Protein AF-A0A4Q4B7N6-F1 (afdb_monomer)

Sequence (112 aa):
MKLVTRCQSCKKDIKIKSNAPTRPDLQMEKGDEFNVNCQNCGNIEKKHVNDIQAEPNNVLILIGVGIGIASTIVLWSLFGIIGTVSVVIPILFWYQQMNATKGFNSYTIRRK

Structure (mmCIF, N/CA/C/O backbone):
data_AF-A0A4Q4B7N6-F1
#
_entry.id   AF-A0A4Q4B7N6-F1
#
loop_
_atom_site.group_PDB
_atom_site.id
_atom_site.type_symbol
_atom_site.label_atom_id
_atom_site.label_alt_id
_atom_site.label_comp_id
_atom_site.label_asym_id
_atom_site.label_entity_id
_atom_site.label_seq_id
_atom_site.pdbx_PDB_ins_code
_atom_site.Cartn_x
_atom_site.Cartn_y
_atom_site.Cartn_z
_atom_site.occupancy
_atom_site.B_iso_or_equiv
_atom_site.auth_seq_id
_atom_site.auth_comp_id
_atom_site.auth_asym_id
_atom_site.auth_atom_id
_atom_site.pdbx_PDB_model_num
ATOM 1 N N . MET A 1 1 ? 1.198 2.659 -1.218 1.00 93.12 1 MET A N 1
ATOM 2 C CA . MET A 1 1 ? 0.400 1.578 -0.596 1.00 93.12 1 MET A CA 1
ATOM 3 C C . MET A 1 1 ? -1.071 1.969 -0.609 1.00 93.12 1 MET A C 1
ATOM 5 O O . MET A 1 1 ? -1.371 3.115 -0.923 1.00 93.12 1 MET A O 1
ATOM 9 N N . LYS A 1 2 ? -1.982 1.043 -0.317 1.00 95.19 2 LYS A N 1
ATOM 10 C CA . LYS A 1 2 ? -3.406 1.313 -0.068 1.00 95.19 2 LYS A CA 1
ATOM 11 C C . LYS A 1 2 ? -3.753 0.852 1.346 1.00 95.19 2 LYS A C 1
ATOM 13 O O . LYS A 1 2 ? -3.199 -0.141 1.806 1.00 95.19 2 LYS A O 1
ATOM 18 N N . LEU A 1 3 ? -4.662 1.555 2.010 1.00 96.50 3 LEU A N 1
ATOM 19 C CA . LEU A 1 3 ? -5.138 1.189 3.341 1.00 96.50 3 LEU A CA 1
ATOM 20 C C . LEU A 1 3 ? -6.446 0.406 3.227 1.00 96.50 3 LEU A C 1
ATOM 22 O O . LEU A 1 3 ? -7.368 0.813 2.514 1.00 96.50 3 LEU A O 1
ATOM 26 N N . VAL A 1 4 ? -6.520 -0.725 3.916 1.00 96.75 4 VAL A N 1
ATOM 27 C CA . VAL A 1 4 ? 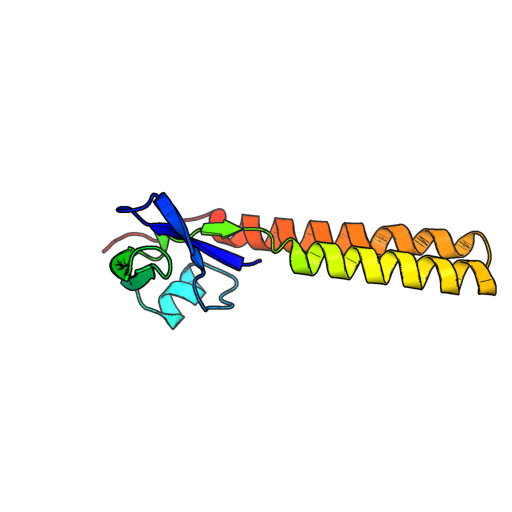-7.660 -1.639 3.890 1.00 96.75 4 VAL A CA 1
ATOM 28 C C . VAL A 1 4 ? -8.007 -2.120 5.294 1.00 96.75 4 VAL A C 1
ATOM 30 O O . VAL A 1 4 ? -7.176 -2.140 6.196 1.00 96.75 4 VAL A O 1
ATOM 33 N N . THR A 1 5 ? -9.255 -2.520 5.493 1.00 96.56 5 THR A N 1
ATOM 34 C CA . THR A 1 5 ? -9.677 -3.266 6.682 1.00 96.56 5 THR A CA 1
ATOM 35 C C . THR A 1 5 ? -10.704 -4.309 6.288 1.00 96.56 5 THR A C 1
ATOM 37 O O . THR A 1 5 ? -11.381 -4.165 5.270 1.00 96.56 5 THR A O 1
ATOM 40 N N . ARG A 1 6 ? -10.852 -5.358 7.092 1.00 96.31 6 ARG A N 1
ATOM 41 C CA . ARG A 1 6 ? -11.796 -6.435 6.808 1.00 96.31 6 ARG A CA 1
ATOM 42 C C . ARG A 1 6 ? -13.137 -6.167 7.486 1.00 96.31 6 ARG A C 1
ATOM 44 O O . ARG A 1 6 ? -13.201 -5.949 8.699 1.00 96.31 6 ARG A O 1
ATOM 51 N N . CYS A 1 7 ? -14.213 -6.216 6.703 1.00 95.00 7 CYS A N 1
ATOM 52 C CA . CYS A 1 7 ? -15.578 -6.171 7.224 1.00 95.00 7 CYS A CA 1
ATOM 53 C C . CYS A 1 7 ? -15.844 -7.403 8.098 1.00 95.00 7 CYS A C 1
ATOM 55 O O . CYS A 1 7 ? -15.564 -8.528 7.678 1.00 95.00 7 CYS A O 1
ATOM 57 N N . GLN 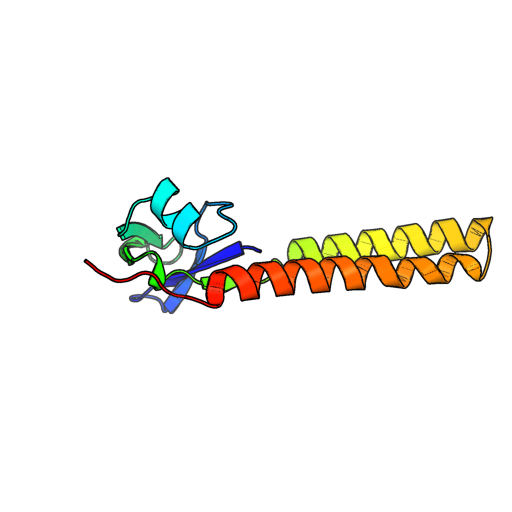A 1 8 ? -16.405 -7.225 9.293 1.00 94.06 8 GLN A N 1
ATOM 58 C CA . GLN A 1 8 ? -16.757 -8.349 10.158 1.00 94.06 8 GLN A CA 1
ATOM 59 C C . GLN A 1 8 ? -17.974 -9.116 9.650 1.00 94.06 8 GLN A C 1
ATOM 61 O O . GLN A 1 8 ? -17.991 -10.339 9.797 1.00 94.06 8 GLN A O 1
ATOM 66 N N . SER A 1 9 ? -18.932 -8.437 9.014 1.00 93.75 9 SER A N 1
ATOM 67 C CA . SER A 1 9 ? -20.156 -9.068 8.505 1.00 93.75 9 SER A CA 1
ATOM 68 C C . SER A 1 9 ? -19.924 -9.905 7.246 1.00 93.75 9 SER A C 1
ATOM 70 O O . SER A 1 9 ? -20.209 -11.095 7.244 1.00 93.75 9 SER A O 1
ATOM 72 N N . CYS A 1 10 ? -19.383 -9.316 6.172 1.00 94.31 10 CYS A N 1
ATOM 73 C CA . CYS A 1 10 ? -19.246 -10.010 4.880 1.00 94.31 10 CYS A CA 1
ATOM 74 C C . CYS A 1 10 ? -17.828 -10.505 4.571 1.00 94.31 10 CYS A C 1
ATOM 76 O O 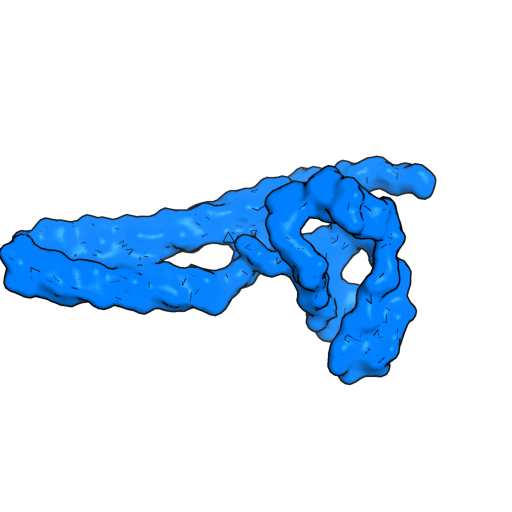. CYS A 1 10 ? -17.595 -11.067 3.502 1.00 94.31 10 CYS A O 1
ATOM 78 N N . LYS A 1 11 ? -16.867 -10.265 5.474 1.00 94.69 11 LYS A N 1
ATOM 79 C CA . LYS A 1 11 ? -15.457 -10.666 5.341 1.00 94.69 11 LYS A CA 1
ATOM 80 C C . LYS A 1 11 ? -14.744 -10.137 4.091 1.00 94.69 11 LYS A C 1
ATOM 82 O O . LYS A 1 11 ? -13.634 -10.598 3.826 1.00 94.69 11 LYS A O 1
ATOM 87 N N . LYS A 1 12 ? -15.329 -9.179 3.364 1.00 95.56 12 LYS A N 1
ATOM 88 C CA . LYS A 1 12 ? -14.683 -8.479 2.247 1.00 95.56 12 LYS A CA 1
ATOM 89 C C . LYS A 1 12 ? -13.881 -7.277 2.735 1.00 95.56 12 LYS A C 1
ATOM 91 O O . LYS A 1 12 ? -14.192 -6.693 3.779 1.00 95.56 12 LYS A O 1
ATOM 96 N N . ASP A 1 13 ? -12.884 -6.901 1.947 1.00 95.06 13 ASP A N 1
ATOM 97 C CA . ASP A 1 13 ? -12.018 -5.772 2.256 1.00 95.06 13 ASP A CA 1
ATOM 98 C C . ASP A 1 13 ? -12.703 -4.443 1.942 1.00 95.06 13 ASP A C 1
ATOM 100 O O . ASP A 1 13 ? -13.330 -4.248 0.897 1.00 95.06 13 ASP A O 1
ATOM 104 N N . ILE A 1 14 ? -12.555 -3.507 2.867 1.00 95.94 14 ILE A N 1
ATOM 105 C CA . ILE A 1 14 ? -13.024 -2.135 2.776 1.00 95.94 14 ILE A CA 1
ATOM 106 C C . ILE A 1 14 ? -11.801 -1.262 2.532 1.00 95.94 14 ILE A C 1
ATOM 108 O O . ILE A 1 14 ? -10.864 -1.255 3.330 1.00 95.94 14 ILE A O 1
ATOM 112 N N . LYS A 1 15 ? -11.814 -0.502 1.437 1.00 95.31 15 LYS A N 1
ATOM 113 C CA . LYS A 1 15 ? -10.765 0.480 1.145 1.00 95.31 15 LYS A CA 1
ATOM 114 C C . LYS A 1 15 ? -10.958 1.712 2.025 1.00 95.31 15 LYS A C 1
ATOM 116 O O . LYS A 1 15 ? -12.037 2.306 2.029 1.00 95.31 15 LYS A O 1
ATOM 121 N N . ILE A 1 16 ? -9.905 2.126 2.718 1.00 95.75 16 ILE A N 1
ATOM 122 C CA . ILE A 1 16 ? -9.898 3.353 3.510 1.00 95.75 16 ILE A CA 1
ATOM 123 C C . ILE A 1 16 ? -9.387 4.495 2.635 1.00 95.75 16 ILE A C 1
ATOM 125 O O . ILE A 1 16 ? -8.296 4.428 2.075 1.00 95.75 16 ILE A O 1
ATOM 129 N N . LYS A 1 17 ? -10.184 5.561 2.516 1.00 92.69 17 LYS A N 1
ATOM 130 C CA . LYS A 1 17 ? -9.773 6.800 1.844 1.00 92.69 17 LYS A CA 1
ATOM 131 C C . LYS A 1 17 ? -8.854 7.592 2.780 1.00 92.69 17 LYS A C 1
ATOM 133 O O . LYS A 1 17 ? -9.366 8.319 3.626 1.00 92.69 17 LYS A O 1
ATOM 138 N N . SER A 1 18 ? -7.549 7.362 2.690 1.00 93.06 18 SER A N 1
ATOM 139 C CA . SER A 1 18 ? -6.480 8.139 3.334 1.00 93.06 18 SER A CA 1
ATOM 140 C C . SER A 1 18 ? -5.147 7.791 2.660 1.00 93.06 18 SER A C 1
ATOM 142 O O . SER A 1 18 ? -4.962 6.662 2.199 1.00 93.06 18 SER A O 1
ATOM 144 N N . ASN A 1 19 ? -4.242 8.768 2.601 1.00 91.06 19 ASN A N 1
ATOM 145 C CA . ASN A 1 19 ? -2.871 8.610 2.106 1.00 91.06 19 ASN A CA 1
ATOM 146 C C . ASN A 1 19 ? -1.836 8.659 3.246 1.00 91.06 19 ASN A C 1
ATOM 148 O O . ASN A 1 19 ? -0.654 8.864 2.979 1.00 91.06 19 ASN A O 1
ATOM 152 N N . ALA A 1 20 ? -2.272 8.496 4.500 1.00 94.12 20 ALA A N 1
ATOM 153 C CA . ALA A 1 20 ? -1.404 8.519 5.671 1.00 94.12 20 ALA A CA 1
ATOM 154 C C . ALA A 1 20 ? -0.244 7.509 5.523 1.00 94.12 20 ALA A C 1
ATOM 156 O O . ALA A 1 20 ? -0.500 6.318 5.302 1.00 94.12 20 ALA A O 1
ATOM 157 N N . PRO A 1 21 ? 1.026 7.950 5.631 1.00 92.31 21 PRO A N 1
ATOM 158 C CA . PRO A 1 21 ? 2.171 7.064 5.460 1.00 92.31 21 PRO A CA 1
ATOM 159 C C . PRO A 1 21 ? 2.391 6.156 6.673 1.00 92.31 21 PRO A C 1
ATOM 161 O O . PRO A 1 21 ? 2.987 5.088 6.532 1.00 92.31 21 PRO A O 1
ATOM 164 N N . THR A 1 22 ? 1.884 6.534 7.849 1.00 94.56 22 THR A N 1
ATOM 165 C CA . THR A 1 22 ? 2.018 5.751 9.078 1.00 94.56 22 THR A CA 1
ATOM 166 C C . THR A 1 22 ? 0.725 5.688 9.899 1.00 94.56 22 THR A C 1
ATOM 168 O O . THR A 1 22 ? -0.230 6.423 9.640 1.00 94.56 22 THR A O 1
ATOM 171 N N . ARG A 1 23 ? 0.664 4.792 10.900 1.00 94.31 23 ARG A N 1
ATOM 172 C CA . ARG A 1 23 ? -0.505 4.696 11.795 1.00 94.31 23 ARG A CA 1
ATOM 173 C C . ARG A 1 23 ? -0.736 5.967 12.626 1.00 94.31 23 ARG A C 1
ATOM 175 O O . ARG A 1 23 ? -1.896 6.351 12.724 1.00 94.31 23 ARG A O 1
ATOM 182 N N . PRO A 1 24 ? 0.287 6.622 13.213 1.00 94.00 24 PRO A N 1
ATOM 183 C CA . PRO A 1 24 ? 0.110 7.891 13.913 1.00 94.00 24 PRO A CA 1
ATOM 184 C C . PRO A 1 24 ? -0.456 8.973 13.002 1.00 94.00 24 PRO A C 1
ATOM 186 O O . PRO A 1 24 ? -1.380 9.667 13.405 1.00 94.00 24 PRO A O 1
ATOM 189 N N . ASP A 1 25 ? 0.003 9.050 11.750 1.00 94.81 25 ASP A N 1
ATOM 190 C CA . ASP A 1 25 ? -0.562 9.999 10.784 1.00 94.81 25 ASP A CA 1
ATOM 191 C C . ASP A 1 25 ? -2.043 9.697 10.511 1.00 94.81 25 ASP A C 1
ATOM 193 O O . ASP A 1 25 ? -2.867 10.607 10.457 1.00 94.81 25 ASP A O 1
ATOM 197 N N . LEU A 1 26 ? -2.410 8.413 10.404 1.00 95.94 26 LEU A N 1
ATOM 198 C CA . LEU A 1 26 ? -3.808 8.008 10.234 1.00 95.94 26 LEU A CA 1
ATOM 199 C C . LEU A 1 26 ? -4.659 8.339 11.470 1.00 95.94 26 LEU A C 1
ATOM 201 O O . LEU A 1 26 ? -5.808 8.752 11.328 1.00 95.94 26 LEU A O 1
ATOM 205 N N . GLN A 1 27 ? -4.100 8.172 12.670 1.00 95.12 27 GLN A N 1
ATOM 206 C CA . GLN A 1 27 ? -4.742 8.546 13.930 1.00 95.12 27 GLN A CA 1
ATOM 207 C C . GLN A 1 27 ? -4.923 10.063 14.034 1.00 95.12 27 GLN A C 1
ATOM 209 O O . GLN A 1 27 ? -5.967 10.522 14.482 1.00 95.12 27 GLN A O 1
ATOM 214 N N . MET A 1 28 ? -3.949 10.854 13.584 1.00 94.06 28 MET A N 1
ATOM 215 C CA . MET A 1 28 ? -4.081 12.309 13.515 1.00 94.06 28 MET A CA 1
ATOM 216 C C . MET A 1 28 ? -5.150 12.739 12.503 1.00 94.06 28 MET A C 1
ATOM 218 O O . MET A 1 28 ? -5.878 13.692 12.759 1.00 94.06 28 MET A O 1
ATOM 222 N N . GLU A 1 29 ? -5.276 12.032 11.375 1.00 95.38 29 GLU A N 1
ATOM 223 C CA . GLU A 1 29 ? -6.269 12.337 10.337 1.00 95.38 29 GLU A CA 1
ATOM 224 C C . GLU A 1 29 ? -7.701 11.953 10.749 1.00 95.38 29 GLU A C 1
ATOM 226 O O . GLU A 1 29 ? -8.645 12.683 10.445 1.00 95.38 29 GLU A O 1
ATOM 231 N N . LYS A 1 30 ? -7.891 10.796 11.402 1.00 94.62 30 LYS A N 1
ATOM 232 C CA . LYS A 1 30 ? -9.227 10.201 11.631 1.00 94.62 30 LYS A CA 1
ATOM 233 C C . LYS A 1 30 ? -9.594 9.938 13.089 1.00 94.62 30 LYS A C 1
ATOM 235 O O . LYS A 1 30 ? -10.713 9.499 13.346 1.00 94.62 30 LYS A O 1
ATOM 240 N N . GLY A 1 31 ? -8.693 10.211 14.025 1.00 94.19 31 GLY A N 1
ATOM 241 C CA . GLY A 1 31 ? -8.827 9.840 15.432 1.00 94.19 31 GLY A CA 1
ATOM 242 C C . GLY A 1 31 ? -8.491 8.370 15.701 1.00 94.19 31 GLY A C 1
ATOM 243 O O . GLY A 1 31 ? -8.087 7.627 14.807 1.00 94.19 31 GLY A O 1
ATOM 244 N N . ASP A 1 32 ? -8.675 7.947 16.952 1.00 94.25 32 ASP A N 1
ATOM 245 C CA . ASP A 1 32 ? -8.369 6.582 17.418 1.00 94.25 32 ASP A CA 1
ATOM 246 C C . ASP A 1 32 ? -9.276 5.528 16.778 1.00 94.25 32 ASP A C 1
ATOM 248 O O . ASP A 1 32 ? -8.834 4.441 16.388 1.00 94.25 32 ASP A O 1
ATOM 252 N N . GLU A 1 33 ? -10.553 5.880 16.638 1.00 95.31 33 GLU A N 1
ATOM 253 C CA . GLU A 1 33 ? -11.588 5.037 16.068 1.00 95.31 33 GLU A CA 1
ATOM 254 C C . GLU A 1 33 ? -12.468 5.836 15.115 1.00 95.31 33 GLU A C 1
ATOM 256 O O . GLU A 1 33 ? -12.914 6.937 15.435 1.00 95.31 33 GLU A O 1
ATOM 261 N N . PHE A 1 34 ? -12.791 5.244 13.969 1.00 95.69 34 PHE A N 1
ATOM 262 C CA . PHE A 1 34 ? -13.660 5.865 12.979 1.00 95.69 34 PHE A CA 1
ATOM 263 C C . PHE A 1 34 ? -14.606 4.849 12.343 1.00 95.69 34 PHE A C 1
ATOM 265 O O . PHE A 1 34 ? -14.341 3.645 12.294 1.00 95.69 34 PHE A O 1
ATOM 272 N N . ASN A 1 35 ? -15.736 5.351 11.852 1.00 95.69 35 ASN A N 1
ATOM 273 C CA . ASN A 1 35 ? -16.733 4.533 11.177 1.00 95.69 35 ASN A CA 1
ATOM 274 C C . ASN A 1 35 ? -16.294 4.240 9.740 1.00 95.69 35 ASN A C 1
ATOM 276 O O . ASN A 1 35 ? -15.969 5.148 8.972 1.00 95.69 35 ASN A O 1
ATOM 280 N N . VAL A 1 36 ? -16.326 2.965 9.362 1.00 95.38 36 VAL A N 1
ATOM 281 C CA . VAL A 1 36 ? -16.087 2.498 7.998 1.00 95.38 36 VAL A CA 1
ATOM 282 C C . VAL A 1 36 ? -17.370 1.914 7.432 1.00 95.38 36 VAL A C 1
ATOM 284 O O . VAL A 1 36 ? -18.016 1.073 8.051 1.00 95.38 36 VAL A O 1
ATOM 287 N N . ASN A 1 37 ? -17.743 2.365 6.238 1.00 95.44 37 ASN A N 1
ATOM 288 C CA . ASN A 1 37 ? -18.887 1.825 5.517 1.00 95.44 37 ASN A CA 1
ATOM 289 C C . ASN A 1 37 ? -18.415 0.739 4.542 1.00 95.44 37 ASN A C 1
ATOM 291 O O . ASN A 1 37 ? -17.646 1.017 3.613 1.00 95.44 37 ASN A O 1
ATOM 295 N N . CYS A 1 38 ? -18.893 -0.491 4.725 1.00 94.88 38 CYS A N 1
ATOM 296 C CA . CYS A 1 38 ? -18.642 -1.564 3.780 1.00 94.88 38 CYS A CA 1
ATOM 297 C C . CYS A 1 38 ? -19.489 -1.383 2.513 1.00 94.88 38 CYS A C 1
ATOM 299 O O . CYS A 1 38 ? -20.680 -1.672 2.505 1.00 94.88 38 CYS A O 1
ATOM 301 N N . GLN A 1 39 ? -18.858 -1.022 1.394 1.00 93.88 39 GLN A N 1
ATOM 302 C CA . GLN A 1 39 ? -19.544 -0.878 0.098 1.00 93.88 39 GLN A CA 1
ATOM 303 C C . GLN A 1 39 ? -20.136 -2.190 -0.447 1.00 93.88 39 GLN A C 1
ATOM 305 O O . GLN A 1 39 ? -20.912 -2.162 -1.393 1.00 93.88 39 GLN A O 1
ATOM 310 N N . ASN A 1 40 ? -19.765 -3.342 0.121 1.00 94.19 40 ASN A N 1
ATOM 311 C CA . ASN A 1 40 ? -20.269 -4.632 -0.333 1.00 94.19 40 ASN A CA 1
ATOM 312 C C . ASN A 1 40 ? -21.557 -5.081 0.374 1.00 94.19 40 ASN A C 1
ATOM 314 O O . ASN A 1 40 ? -22.398 -5.703 -0.263 1.00 94.19 40 ASN A O 1
ATOM 318 N N . CYS A 1 41 ? -21.689 -4.845 1.682 1.00 93.81 41 CYS A N 1
ATOM 319 C CA . CYS A 1 41 ? -22.869 -5.271 2.451 1.00 93.81 41 CYS A CA 1
ATOM 320 C C . CYS A 1 41 ? -23.625 -4.116 3.119 1.00 93.81 41 CYS A C 1
ATOM 322 O O . CYS A 1 41 ? -24.607 -4.365 3.805 1.00 93.81 41 CYS A O 1
ATOM 324 N N . GLY A 1 42 ? -23.156 -2.875 2.970 1.00 93.38 42 GLY A N 1
ATOM 325 C CA . GLY A 1 42 ? -23.774 -1.672 3.530 1.00 93.38 42 GLY A CA 1
ATOM 326 C C . GLY A 1 42 ? -23.617 -1.498 5.041 1.00 93.38 42 GLY A C 1
ATOM 327 O O . GLY A 1 42 ? -24.097 -0.506 5.581 1.00 93.38 42 GLY A O 1
ATOM 328 N N . ASN A 1 43 ? -22.959 -2.433 5.738 1.00 95.25 43 ASN A N 1
ATOM 329 C CA . ASN A 1 43 ? -22.803 -2.336 7.186 1.00 95.25 43 ASN A CA 1
ATOM 330 C C . ASN A 1 43 ? -21.774 -1.261 7.563 1.00 95.25 43 ASN A C 1
ATOM 332 O O . ASN A 1 43 ? -20.707 -1.160 6.944 1.00 95.25 43 ASN A O 1
ATOM 336 N N . ILE A 1 44 ? -22.095 -0.491 8.601 1.00 95.31 44 ILE A N 1
ATOM 337 C CA . ILE A 1 44 ? -21.223 0.530 9.175 1.00 95.31 44 ILE A CA 1
ATOM 338 C C . ILE A 1 44 ? -20.595 -0.059 10.433 1.00 95.31 44 ILE A C 1
ATOM 340 O O . ILE A 1 44 ? -21.285 -0.400 11.389 1.00 95.31 44 ILE A O 1
ATOM 344 N N . GLU A 1 45 ? -19.272 -0.179 10.431 1.00 94.06 45 GLU A N 1
ATOM 345 C CA . GLU A 1 45 ? -18.511 -0.715 11.558 1.00 94.06 45 GLU A CA 1
ATOM 346 C C . GLU A 1 45 ? -17.590 0.367 12.114 1.00 94.06 45 GLU A C 1
ATOM 348 O O . GLU A 1 45 ? -16.939 1.085 11.354 1.00 94.06 45 GLU A O 1
ATOM 353 N N . LYS A 1 46 ? -17.486 0.464 13.438 1.00 95.19 46 LYS A N 1
ATOM 354 C CA . LYS A 1 46 ? -16.456 1.284 14.078 1.00 95.19 46 LYS A CA 1
ATOM 355 C C . LYS A 1 46 ? -15.152 0.487 14.117 1.00 95.19 46 LYS A C 1
ATOM 357 O O . LYS A 1 46 ? -15.150 -0.663 14.559 1.00 95.19 46 LYS A O 1
ATOM 362 N N . LYS A 1 47 ? -14.059 1.059 13.612 1.00 95.12 47 LYS A N 1
ATOM 363 C CA . LYS A 1 47 ? -12.735 0.417 13.569 1.00 95.12 47 LYS A CA 1
ATOM 364 C C . LYS A 1 47 ? -11.706 1.279 14.261 1.00 95.12 47 LYS A C 1
ATOM 366 O O . LYS A 1 47 ? -11.682 2.489 14.047 1.00 95.12 47 LYS A O 1
ATOM 371 N N . HIS A 1 48 ? -10.819 0.637 15.010 1.00 95.88 48 HIS A N 1
ATOM 372 C CA . HIS A 1 48 ? -9.633 1.301 15.521 1.00 95.88 48 HIS A CA 1
ATOM 373 C C . HIS A 1 48 ? -8.587 1.420 14.410 1.00 95.88 48 HIS A C 1
ATOM 375 O O . HIS A 1 48 ? -8.469 0.538 13.556 1.00 95.88 48 HIS A O 1
ATOM 381 N N . VAL A 1 49 ? -7.727 2.437 14.480 1.00 95.06 49 VAL A N 1
ATOM 382 C CA . VAL A 1 49 ? -6.565 2.619 13.580 1.00 95.06 49 VAL A CA 1
ATOM 383 C C . VAL A 1 49 ? -5.660 1.377 13.497 1.00 95.06 49 VAL A C 1
ATOM 385 O O . VAL A 1 49 ? -4.983 1.158 12.493 1.00 95.06 49 VAL A O 1
ATOM 388 N N . ASN A 1 50 ? -5.672 0.520 14.522 1.00 95.44 50 ASN A N 1
ATOM 389 C CA . ASN A 1 50 ? -4.864 -0.701 14.577 1.00 95.44 50 ASN A CA 1
ATOM 390 C C . ASN A 1 50 ? -5.455 -1.833 13.726 1.00 95.44 50 ASN A C 1
ATOM 392 O O . ASN A 1 50 ? -4.717 -2.701 13.271 1.00 95.44 50 ASN A O 1
ATOM 396 N N . ASP A 1 51 ? -6.765 -1.800 13.475 1.00 94.88 51 ASP A N 1
ATOM 397 C CA . ASP A 1 51 ? -7.470 -2.797 12.663 1.00 94.88 51 ASP A CA 1
ATOM 398 C C . ASP A 1 51 ? -7.352 -2.494 11.156 1.00 94.88 51 ASP A C 1
ATOM 400 O O . ASP A 1 51 ? -7.861 -3.236 10.309 1.00 94.88 51 ASP A O 1
ATOM 404 N N . ILE A 1 52 ? -6.698 -1.380 1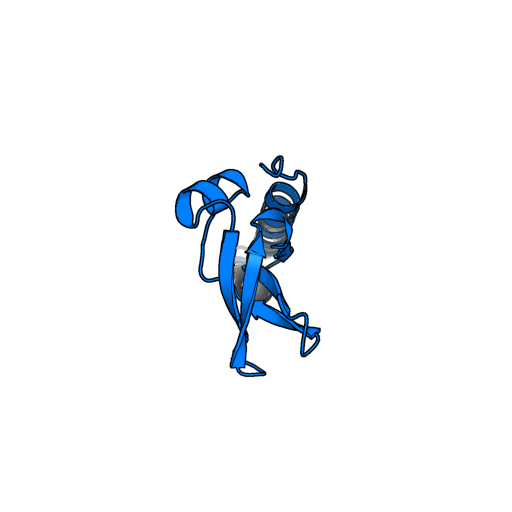0.815 1.00 96.25 52 ILE A N 1
ATOM 405 C CA . ILE A 1 52 ? -6.367 -0.989 9.448 1.00 96.25 52 ILE A CA 1
ATOM 406 C C . ILE A 1 52 ? -5.022 -1.607 9.076 1.00 96.25 52 ILE A C 1
ATOM 408 O O . ILE A 1 52 ? -4.083 -1.610 9.873 1.00 96.25 52 ILE A O 1
ATOM 412 N N . GLN A 1 53 ? -4.919 -2.125 7.862 1.00 95.88 53 GLN A N 1
ATOM 413 C CA . GLN A 1 53 ? -3.703 -2.704 7.308 1.00 95.88 53 GLN A CA 1
ATOM 414 C C . GLN A 1 53 ? -3.333 -1.960 6.032 1.00 95.88 53 GLN A C 1
ATOM 416 O O . GLN A 1 53 ? -4.199 -1.571 5.247 1.00 95.88 53 GLN A O 1
ATOM 421 N N . ALA A 1 54 ? -2.040 -1.761 5.818 1.00 96.69 54 ALA A N 1
ATOM 422 C CA . ALA A 1 54 ? -1.538 -1.355 4.521 1.00 96.69 54 ALA A CA 1
ATOM 423 C C . ALA A 1 54 ? -1.330 -2.587 3.639 1.00 96.69 54 ALA A C 1
ATOM 425 O O . ALA A 1 54 ? -0.863 -3.627 4.101 1.00 96.69 54 ALA A O 1
ATOM 426 N N . GLU A 1 55 ? -1.614 -2.434 2.354 1.00 95.69 55 GLU A N 1
ATOM 427 C CA . GLU A 1 55 ? -1.298 -3.400 1.311 1.00 95.69 55 GLU A CA 1
ATOM 428 C C . GLU A 1 55 ? -0.596 -2.704 0.137 1.00 95.69 55 GLU A C 1
ATOM 430 O O . GLU A 1 55 ? -0.855 -1.520 -0.138 1.00 95.69 55 GLU A O 1
ATOM 435 N N . PRO A 1 56 ? 0.242 -3.424 -0.630 1.00 93.88 56 PRO A N 1
ATOM 436 C CA . PRO A 1 56 ? 0.787 -2.898 -1.869 1.00 93.88 56 PRO A CA 1
ATOM 437 C C . PRO A 1 56 ? -0.346 -2.541 -2.836 1.00 93.88 56 PRO A C 1
ATOM 439 O O . PRO A 1 56 ? -1.354 -3.243 -2.961 1.00 93.88 56 PRO A O 1
ATOM 442 N N . ASN A 1 57 ? -0.195 -1.420 -3.540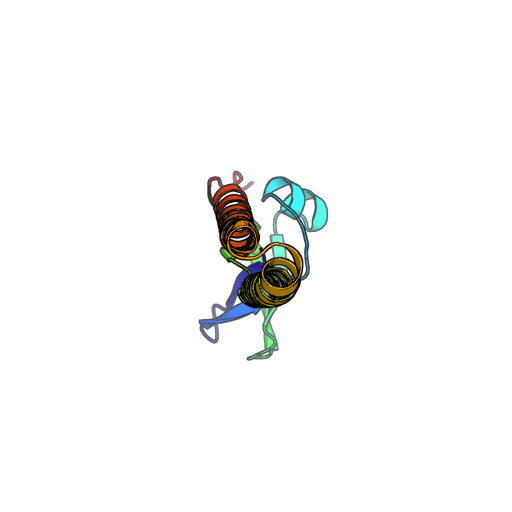 1.00 92.44 57 ASN A N 1
ATOM 443 C CA . ASN A 1 57 ? -1.133 -1.075 -4.597 1.00 92.44 57 ASN A CA 1
ATOM 444 C C . ASN A 1 57 ? -0.651 -1.691 -5.913 1.00 92.44 57 ASN A C 1
ATOM 446 O O . ASN A 1 57 ? 0.169 -1.100 -6.616 1.00 92.44 57 ASN A O 1
ATOM 450 N N . ASN A 1 58 ? -1.192 -2.863 -6.247 1.00 90.25 58 ASN A N 1
ATOM 451 C CA . ASN A 1 58 ? -0.828 -3.601 -7.458 1.00 90.25 58 ASN A CA 1
ATOM 452 C C . ASN A 1 58 ? -1.058 -2.794 -8.744 1.00 90.25 58 ASN A C 1
ATOM 454 O O . ASN A 1 58 ? -0.325 -2.986 -9.706 1.00 90.25 58 ASN A O 1
ATOM 458 N N . VAL A 1 59 ? -2.011 -1.853 -8.757 1.00 91.12 59 VAL A N 1
ATOM 459 C CA . VAL A 1 59 ? -2.240 -0.975 -9.917 1.00 91.12 59 VAL A CA 1
ATOM 460 C C . VAL A 1 59 ? -1.030 -0.071 -10.152 1.00 91.12 59 VAL A C 1
ATOM 462 O O . VAL A 1 59 ? -0.560 0.048 -11.276 1.00 91.12 59 VAL A O 1
ATOM 465 N N . LEU A 1 60 ? -0.477 0.520 -9.090 1.00 87.38 60 LEU A N 1
ATOM 466 C CA . LEU A 1 60 ? 0.723 1.356 -9.193 1.00 87.38 60 LEU A CA 1
ATOM 467 C C . LEU A 1 60 ? 1.962 0.537 -9.572 1.00 87.38 60 LEU A C 1
ATOM 469 O O . LEU A 1 60 ? 2.790 1.017 -10.338 1.00 87.38 60 LEU A O 1
ATOM 473 N N . ILE A 1 61 ? 2.076 -0.696 -9.069 1.00 89.88 61 ILE A N 1
ATOM 474 C CA . ILE A 1 61 ? 3.151 -1.615 -9.474 1.00 89.88 61 ILE A CA 1
ATOM 475 C C . ILE A 1 61 ? 3.046 -1.910 -10.976 1.00 89.88 61 ILE A C 1
ATOM 477 O O . ILE A 1 61 ? 4.039 -1.802 -11.688 1.00 89.88 61 ILE A O 1
ATOM 481 N N . LEU A 1 62 ? 1.842 -2.210 -11.473 1.00 91.44 62 LEU A N 1
ATOM 482 C CA . LEU A 1 62 ? 1.601 -2.491 -12.889 1.00 91.44 62 LEU A CA 1
ATOM 483 C C . LEU A 1 62 ? 1.928 -1.284 -13.783 1.00 91.44 62 LEU A C 1
ATOM 485 O O . LEU A 1 6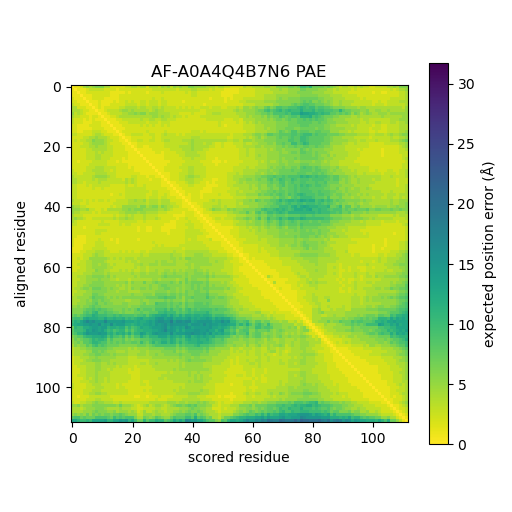2 ? 2.546 -1.450 -14.831 1.00 91.44 62 LEU A O 1
ATOM 489 N N . ILE A 1 63 ? 1.575 -0.069 -13.349 1.00 90.31 63 ILE A N 1
ATOM 490 C CA . ILE A 1 63 ? 1.949 1.172 -14.046 1.00 90.31 63 ILE A CA 1
ATOM 491 C C . ILE A 1 63 ? 3.476 1.319 -14.097 1.00 90.31 63 ILE A C 1
ATOM 493 O O . ILE A 1 63 ? 4.022 1.600 -15.162 1.00 90.31 63 ILE A O 1
ATOM 497 N N . GLY A 1 64 ? 4.173 1.080 -12.981 1.00 87.62 64 GLY A N 1
ATOM 498 C CA . GLY A 1 64 ? 5.637 1.115 -12.931 1.00 87.62 64 GLY A CA 1
ATOM 499 C C . GLY A 1 64 ? 6.289 0.111 -13.888 1.00 87.62 64 GLY A C 1
ATOM 500 O O . GLY A 1 64 ? 7.251 0.450 -14.574 1.00 87.62 64 GLY A O 1
ATOM 501 N N . VAL A 1 65 ? 5.724 -1.095 -14.005 1.00 91.75 65 VAL A N 1
ATOM 502 C CA . VAL A 1 65 ? 6.149 -2.098 -14.997 1.00 91.75 65 VAL A CA 1
ATOM 503 C C . VAL A 1 65 ? 5.922 -1.601 -16.424 1.00 91.75 65 VAL A C 1
ATOM 505 O O . VAL A 1 65 ? 6.836 -1.684 -17.241 1.00 91.75 65 VAL A O 1
ATOM 508 N N . GLY A 1 66 ? 4.753 -1.028 -16.723 1.00 92.75 66 GLY A N 1
ATO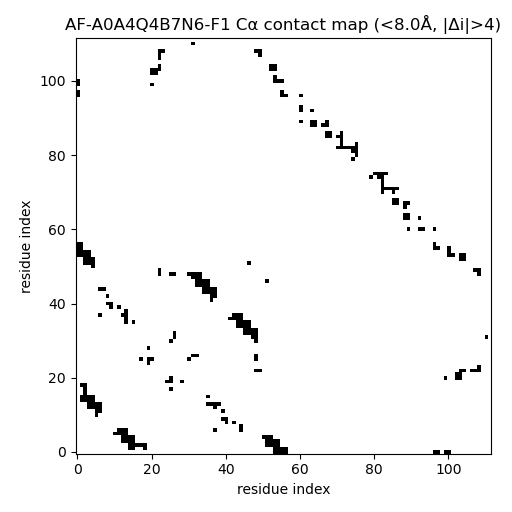M 509 C CA . GLY A 1 66 ? 4.459 -0.459 -18.041 1.00 92.75 66 GLY A CA 1
ATOM 510 C C . GLY A 1 66 ? 5.442 0.646 -18.445 1.00 92.75 66 GLY A C 1
ATOM 511 O O . GLY A 1 66 ? 5.982 0.616 -19.549 1.00 92.75 66 GLY A O 1
ATOM 512 N N . ILE A 1 67 ? 5.744 1.572 -17.527 1.00 90.56 67 ILE A N 1
ATOM 513 C CA . ILE A 1 67 ? 6.743 2.635 -17.738 1.00 90.56 67 ILE A CA 1
ATOM 514 C C . ILE A 1 67 ? 8.139 2.039 -17.945 1.00 90.56 67 ILE A C 1
ATOM 516 O O . ILE A 1 67 ? 8.873 2.495 -18.823 1.00 90.56 67 ILE A O 1
ATOM 520 N N . GLY A 1 68 ? 8.500 1.008 -17.176 1.00 90.44 68 GLY A N 1
ATOM 521 C CA . GLY A 1 68 ? 9.770 0.299 -17.321 1.00 90.44 68 GLY A CA 1
ATOM 522 C C . GLY A 1 68 ? 9.933 -0.315 -18.711 1.00 90.44 68 GLY A C 1
ATOM 523 O O . GLY A 1 68 ? 10.961 -0.116 -19.356 1.00 90.44 68 GLY A O 1
ATOM 524 N N . ILE A 1 69 ? 8.900 -0.997 -19.214 1.00 91.00 69 ILE A N 1
ATOM 525 C CA . ILE A 1 69 ? 8.905 -1.598 -20.555 1.00 91.00 69 ILE A CA 1
ATOM 526 C C . ILE A 1 69 ? 9.017 -0.513 -21.632 1.00 91.00 69 ILE A C 1
ATOM 528 O O . ILE A 1 69 ? 9.883 -0.606 -22.499 1.00 91.00 69 ILE A O 1
ATOM 532 N N . ALA A 1 70 ? 8.196 0.538 -21.554 1.00 91.44 70 ALA A N 1
ATOM 533 C CA . ALA A 1 70 ? 8.228 1.635 -22.520 1.00 91.44 70 ALA A CA 1
ATOM 534 C C . ALA A 1 70 ? 9.607 2.317 -22.563 1.00 91.44 70 ALA A C 1
ATOM 536 O O . ALA A 1 70 ? 10.175 2.508 -23.638 1.00 91.44 70 ALA A O 1
ATOM 537 N N . SER A 1 71 ? 10.183 2.602 -21.392 1.00 89.50 71 SER A N 1
ATOM 538 C CA . SER A 1 71 ? 11.529 3.176 -21.271 1.00 89.50 71 SER A CA 1
ATOM 539 C C . SER A 1 71 ? 12.595 2.251 -21.859 1.00 89.50 71 SER A C 1
ATOM 541 O O . SER A 1 71 ? 13.479 2.716 -22.574 1.00 89.50 71 SER A O 1
ATOM 543 N N . THR A 1 72 ? 12.476 0.938 -21.629 1.00 90.00 72 THR A N 1
ATOM 544 C CA . THR A 1 72 ? 13.400 -0.059 -22.188 1.00 90.00 72 THR A CA 1
ATOM 545 C C . THR A 1 72 ? 13.373 -0.038 -23.713 1.00 90.00 72 THR A C 1
ATOM 547 O O . THR A 1 72 ? 14.432 -0.002 -24.327 1.00 90.00 72 THR A O 1
ATOM 550 N N . ILE A 1 73 ? 12.186 -0.011 -24.332 1.00 90.50 73 ILE A N 1
ATOM 551 C CA . ILE A 1 73 ? 12.037 0.018 -25.798 1.00 90.50 73 ILE A CA 1
ATOM 552 C C . ILE A 1 73 ? 12.703 1.269 -26.386 1.00 90.50 73 ILE A C 1
ATOM 554 O O . ILE A 1 73 ? 13.481 1.172 -27.336 1.00 90.50 73 ILE A O 1
ATOM 558 N N . VAL A 1 74 ? 12.438 2.438 -25.796 1.00 90.94 74 VAL A N 1
ATOM 559 C CA . VAL A 1 74 ? 13.001 3.715 -26.258 1.00 90.94 74 VAL A CA 1
ATOM 560 C C . VAL A 1 74 ? 14.523 3.732 -26.111 1.00 90.94 74 VAL A C 1
ATOM 562 O O . VAL A 1 74 ? 15.232 4.041 -27.068 1.00 90.94 74 VAL A O 1
ATOM 565 N N . LEU A 1 75 ? 15.044 3.369 -24.935 1.00 90.19 75 LEU A N 1
ATOM 566 C CA . LEU A 1 75 ? 16.486 3.390 -24.688 1.00 90.19 75 LEU A CA 1
ATOM 567 C C . LEU A 1 75 ? 17.227 2.326 -25.495 1.00 90.19 75 LEU A C 1
ATOM 569 O O . LEU A 1 75 ? 18.338 2.586 -25.948 1.00 90.19 75 LEU A O 1
ATOM 573 N N . TRP A 1 76 ? 16.618 1.161 -25.723 1.00 88.94 76 TRP A N 1
ATOM 574 C CA . TRP A 1 76 ? 17.196 0.137 -26.587 1.00 88.94 76 TRP A CA 1
ATOM 575 C C . TRP A 1 76 ? 17.333 0.633 -28.030 1.00 88.94 76 TRP A C 1
ATOM 577 O O . TRP A 1 76 ? 18.362 0.403 -28.661 1.00 88.94 76 TRP A O 1
ATOM 587 N N . SER A 1 77 ? 16.339 1.367 -28.541 1.00 88.19 77 SER A N 1
ATOM 588 C CA . SER A 1 77 ? 16.380 1.921 -29.900 1.00 88.19 77 SER A CA 1
ATOM 589 C C . SER A 1 77 ? 17.443 3.008 -30.095 1.00 88.19 77 SER A C 1
ATOM 591 O O . SER A 1 77 ? 17.900 3.190 -31.220 1.00 88.19 77 SER A O 1
ATOM 593 N N . LEU A 1 78 ? 17.809 3.748 -29.044 1.00 88.75 78 LEU A N 1
ATOM 594 C CA . LEU A 1 78 ? 18.761 4.866 -29.128 1.00 88.75 78 LEU A CA 1
ATOM 595 C C . LEU A 1 78 ? 20.186 4.475 -28.717 1.00 88.75 78 LEU A C 1
ATOM 597 O O . LEU A 1 78 ? 21.152 4.946 -29.311 1.00 88.75 78 LEU A O 1
ATOM 601 N N . PHE A 1 79 ? 20.318 3.624 -27.698 1.00 89.06 79 PHE A N 1
ATOM 602 C CA . PHE A 1 79 ? 21.584 3.330 -27.018 1.00 89.06 79 PHE A CA 1
ATOM 603 C C . PHE A 1 79 ? 21.920 1.827 -26.977 1.00 89.06 79 PHE A C 1
ATOM 605 O O . PHE A 1 79 ? 22.905 1.427 -26.352 1.00 89.06 79 PHE A O 1
ATOM 612 N N . GLY A 1 80 ? 21.111 0.974 -27.617 1.00 87.31 80 GLY A N 1
ATOM 613 C CA . GLY A 1 80 ? 21.317 -0.474 -27.653 1.00 87.31 80 GLY A CA 1
ATOM 614 C C . GLY A 1 80 ? 21.231 -1.118 -26.265 1.00 87.31 80 GLY A C 1
ATOM 615 O O . GLY A 1 80 ? 20.309 -0.863 -25.491 1.00 87.31 80 GLY A O 1
ATOM 616 N N . ILE A 1 81 ? 22.218 -1.950 -25.922 1.00 82.50 81 ILE A N 1
ATOM 617 C CA . ILE A 1 81 ? 22.230 -2.764 -24.690 1.00 82.50 81 ILE A CA 1
ATOM 618 C C . ILE A 1 81 ? 22.166 -1.911 -23.409 1.00 82.50 81 ILE A C 1
ATOM 620 O O . ILE A 1 81 ? 21.657 -2.375 -22.388 1.00 82.50 81 ILE A O 1
ATOM 624 N N . ILE A 1 82 ? 22.599 -0.646 -23.448 1.00 83.00 82 ILE A N 1
ATOM 625 C CA . ILE A 1 82 ? 22.525 0.274 -22.299 1.00 83.00 82 ILE A CA 1
ATOM 626 C C . ILE A 1 82 ? 21.068 0.470 -21.832 1.00 83.00 82 ILE A C 1
ATOM 628 O O . ILE A 1 82 ? 20.817 0.688 -20.647 1.00 83.00 82 ILE A O 1
ATOM 632 N N . GLY A 1 83 ? 20.083 0.287 -22.720 1.00 78.31 83 GLY A N 1
ATOM 633 C CA . GLY A 1 83 ? 18.662 0.358 -22.372 1.00 78.31 83 GLY A CA 1
ATOM 634 C C . GLY A 1 83 ? 18.190 -0.678 -21.345 1.00 78.31 83 GLY A C 1
ATOM 635 O O . GLY A 1 83 ? 17.146 -0.474 -20.720 1.00 78.31 83 GLY A O 1
ATOM 636 N N . THR A 1 84 ? 18.970 -1.738 -21.098 1.00 80.88 84 THR A N 1
ATOM 637 C CA . THR A 1 84 ? 18.686 -2.767 -20.076 1.00 80.88 84 THR A CA 1
ATOM 638 C C . THR A 1 84 ? 18.669 -2.229 -18.643 1.00 80.88 84 THR A C 1
ATOM 640 O O . THR A 1 84 ? 18.011 -2.813 -17.784 1.00 80.88 84 THR A O 1
ATOM 643 N N . VAL A 1 85 ? 19.296 -1.074 -18.380 1.00 86.12 85 VAL A N 1
ATOM 644 C CA . VAL A 1 85 ? 19.264 -0.400 -17.067 1.00 86.12 85 VAL A CA 1
ATOM 645 C C . VAL A 1 85 ? 17.829 -0.071 -16.624 1.00 86.12 85 VAL A C 1
ATOM 647 O O . VAL A 1 85 ? 17.533 -0.029 -15.430 1.00 86.12 85 VAL A O 1
ATOM 650 N N . SER A 1 86 ? 16.897 0.065 -17.570 1.00 85.38 86 SER A N 1
ATOM 651 C CA . SER A 1 86 ? 15.469 0.303 -17.311 1.00 85.38 86 SER A CA 1
ATOM 652 C C . SER A 1 86 ? 14.796 -0.769 -16.449 1.00 85.38 86 SER A C 1
ATOM 654 O O . SER A 1 86 ? 13.782 -0.483 -15.814 1.00 85.38 86 SER A O 1
ATOM 656 N N . VAL A 1 87 ? 15.357 -1.982 -16.368 1.00 85.00 87 VAL A N 1
ATOM 657 C CA . VAL A 1 87 ? 14.852 -3.065 -15.502 1.00 85.00 87 VAL A CA 1
ATOM 658 C C . VAL A 1 87 ? 14.881 -2.670 -14.018 1.00 85.00 87 VAL A C 1
ATOM 660 O O . VAL A 1 87 ? 14.080 -3.166 -13.226 1.00 85.00 87 VAL A O 1
ATOM 663 N N . VAL A 1 88 ? 15.734 -1.718 -13.633 1.00 88.62 88 VAL A N 1
ATOM 664 C CA . VAL A 1 88 ? 15.794 -1.191 -12.262 1.00 88.62 88 VAL A CA 1
ATOM 665 C C . VAL A 1 88 ? 14.507 -0.443 -11.882 1.00 88.62 88 VAL A C 1
ATOM 667 O O . VAL A 1 88 ? 14.095 -0.489 -10.725 1.00 88.62 88 VAL A O 1
ATOM 670 N N . ILE A 1 89 ? 13.816 0.187 -12.840 1.00 87.31 89 ILE A N 1
ATOM 671 C CA . ILE A 1 89 ? 12.606 0.995 -12.598 1.00 87.31 89 ILE A CA 1
ATOM 672 C C . ILE A 1 89 ? 11.490 0.186 -11.908 1.00 87.31 89 ILE A C 1
ATOM 674 O O . ILE A 1 89 ? 11.087 0.568 -10.805 1.00 87.31 89 ILE A O 1
ATOM 678 N N . PRO A 1 90 ? 10.986 -0.93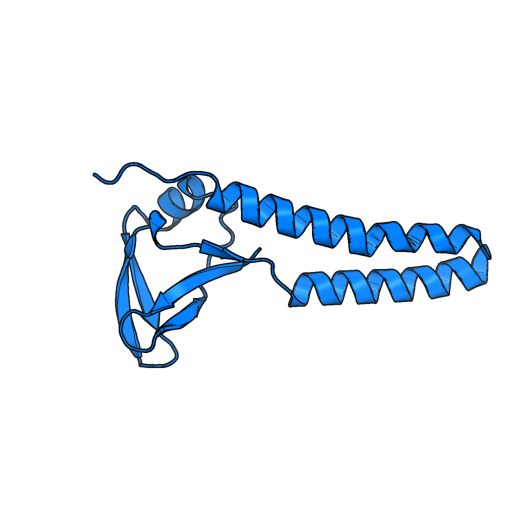4 -12.469 1.00 87.88 90 PRO A N 1
ATOM 679 C CA . PRO A 1 90 ? 9.935 -1.713 -11.814 1.00 87.88 90 PRO A CA 1
ATOM 680 C C . PRO A 1 90 ? 10.370 -2.283 -10.458 1.00 87.88 90 PRO A C 1
ATOM 682 O O . PRO A 1 90 ? 9.552 -2.349 -9.538 1.00 87.88 90 PRO A O 1
ATOM 685 N N . ILE A 1 91 ? 11.652 -2.636 -10.299 1.00 90.38 91 ILE A N 1
ATOM 686 C CA . ILE A 1 91 ? 12.206 -3.131 -9.029 1.00 90.38 91 ILE A CA 1
ATOM 687 C C . ILE A 1 91 ? 12.137 -2.041 -7.953 1.00 90.38 91 ILE A C 1
ATOM 689 O O . ILE A 1 91 ? 11.701 -2.311 -6.833 1.00 90.38 91 ILE A O 1
ATOM 693 N N . LEU A 1 92 ? 12.504 -0.799 -8.285 1.00 90.62 92 LEU A N 1
ATOM 694 C CA . LEU A 1 92 ? 12.430 0.329 -7.354 1.00 90.62 92 LEU A CA 1
ATOM 695 C C . LEU A 1 92 ? 10.990 0.626 -6.925 1.00 90.62 92 LEU A C 1
ATOM 697 O O . LEU A 1 92 ? 10.738 0.801 -5.733 1.00 90.62 92 LEU A O 1
ATOM 701 N N . PHE A 1 93 ? 10.034 0.625 -7.859 1.00 89.38 93 PHE A N 1
ATOM 702 C CA . PHE A 1 93 ? 8.615 0.812 -7.533 1.00 89.38 93 PHE A CA 1
ATOM 703 C C . PHE A 1 93 ? 8.080 -0.305 -6.628 1.00 89.38 93 PHE A C 1
ATOM 705 O O . PHE A 1 93 ? 7.364 -0.029 -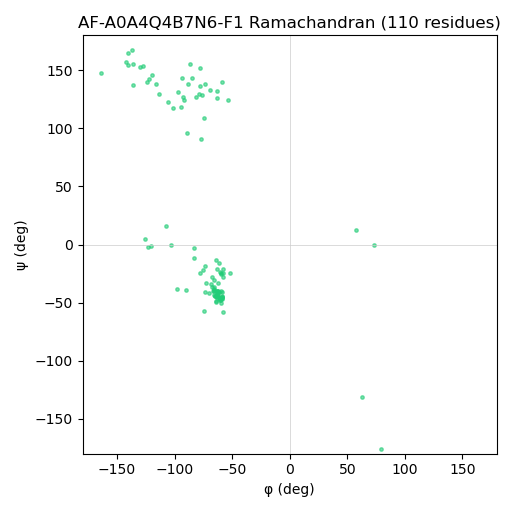5.660 1.00 89.38 93 PHE A O 1
ATOM 712 N N . TRP A 1 94 ? 8.443 -1.562 -6.903 1.00 90.94 94 TRP A N 1
ATOM 713 C CA . TRP A 1 94 ? 8.093 -2.693 -6.043 1.00 90.94 94 TRP A CA 1
ATOM 714 C C . TRP A 1 94 ? 8.659 -2.514 -4.631 1.00 90.94 94 TRP A C 1
ATOM 716 O O . TRP A 1 94 ? 7.928 -2.604 -3.642 1.00 90.94 94 TRP A O 1
ATOM 726 N N . TYR A 1 95 ? 9.954 -2.209 -4.535 1.00 93.44 95 TYR A N 1
ATOM 727 C CA . TYR A 1 95 ? 10.650 -1.998 -3.270 1.00 93.44 95 TYR A CA 1
ATOM 728 C C . TYR A 1 95 ? 10.029 -0.854 -2.458 1.00 93.44 95 TYR A C 1
ATOM 730 O O . TYR A 1 95 ? 9.750 -1.013 -1.268 1.00 93.44 95 TYR A O 1
ATOM 738 N N . GLN A 1 96 ? 9.720 0.270 -3.108 1.00 92.69 96 GLN A N 1
ATOM 739 C CA . GLN A 1 96 ? 9.053 1.411 -2.483 1.00 92.69 96 GLN A CA 1
ATOM 740 C C . GLN A 1 96 ? 7.684 1.025 -1.902 1.00 92.69 96 GLN A C 1
ATOM 742 O O . GLN A 1 96 ? 7.374 1.369 -0.759 1.00 92.69 96 GLN A O 1
ATOM 747 N N . GLN A 1 97 ? 6.866 0.282 -2.656 1.00 93.44 97 GLN A N 1
ATOM 748 C CA . GLN A 1 97 ? 5.541 -0.152 -2.198 1.00 93.44 97 GLN A CA 1
ATOM 749 C C . GLN A 1 97 ? 5.618 -1.126 -1.022 1.00 93.44 97 GLN A C 1
ATOM 751 O O . GLN A 1 97 ? 4.823 -1.021 -0.081 1.00 93.44 97 GLN A O 1
ATOM 756 N N . MET A 1 98 ? 6.577 -2.051 -1.060 1.00 93.94 98 MET A N 1
ATOM 757 C CA . MET A 1 98 ? 6.817 -3.004 0.019 1.00 93.94 98 MET A CA 1
ATOM 758 C C . MET A 1 98 ? 7.278 -2.308 1.297 1.00 93.94 98 MET A C 1
ATOM 760 O O . MET A 1 98 ? 6.747 -2.593 2.370 1.00 93.94 98 MET A O 1
ATOM 764 N N . ASN A 1 99 ? 8.200 -1.352 1.189 1.00 95.12 99 ASN A N 1
ATOM 765 C CA . ASN A 1 99 ? 8.687 -0.597 2.339 1.00 95.12 99 ASN A CA 1
ATOM 766 C C . ASN A 1 99 ? 7.607 0.276 2.970 1.00 95.12 99 ASN A C 1
ATOM 768 O O . ASN A 1 99 ? 7.474 0.264 4.190 1.00 95.12 99 ASN A O 1
ATOM 772 N N . ALA A 1 100 ? 6.801 0.974 2.165 1.00 93.50 100 ALA A N 1
ATOM 773 C CA . ALA A 1 100 ? 5.675 1.753 2.680 1.00 93.50 100 ALA A CA 1
ATOM 774 C C . ALA A 1 100 ? 4.688 0.855 3.447 1.00 93.50 100 ALA A C 1
ATOM 776 O O . ALA A 1 100 ? 4.322 1.143 4.584 1.00 93.50 100 ALA A O 1
ATOM 777 N N . THR A 1 101 ? 4.335 -0.291 2.856 1.00 95.44 101 THR A N 1
ATOM 778 C CA . THR A 1 101 ? 3.427 -1.266 3.472 1.00 95.44 101 THR A CA 1
ATOM 779 C C . THR A 1 101 ? 3.981 -1.810 4.790 1.00 95.44 101 THR A C 1
ATOM 781 O O . THR A 1 101 ? 3.283 -1.833 5.804 1.00 95.44 101 THR A O 1
ATOM 784 N N . LYS A 1 102 ? 5.254 -2.224 4.795 1.00 94.75 102 LYS A N 1
ATOM 785 C CA . LYS A 1 102 ? 5.934 -2.733 5.990 1.00 94.75 102 LYS A CA 1
ATOM 786 C C . LYS A 1 102 ? 6.033 -1.661 7.074 1.00 94.75 102 LYS A C 1
ATOM 788 O O . LYS A 1 102 ? 5.795 -1.975 8.231 1.00 94.75 102 LYS A O 1
ATOM 793 N N . GLY A 1 103 ? 6.358 -0.422 6.707 1.00 94.25 103 GLY A N 1
ATOM 794 C CA . GLY A 1 103 ? 6.487 0.700 7.636 1.00 94.25 103 GLY A CA 1
ATOM 795 C C . GLY A 1 103 ? 5.178 1.045 8.343 1.00 94.25 103 GLY A C 1
ATOM 796 O O . GLY A 1 103 ? 5.183 1.291 9.543 1.00 94.25 103 GLY A O 1
ATOM 797 N N . PHE A 1 104 ? 4.050 0.996 7.633 1.00 95.69 104 PHE A N 1
ATOM 798 C CA . PHE A 1 104 ? 2.738 1.197 8.247 1.00 95.69 104 PHE A CA 1
ATOM 799 C C . PHE A 1 104 ? 2.342 0.027 9.164 1.00 95.69 104 PHE A C 1
ATOM 801 O O . PHE A 1 104 ? 1.804 0.229 10.251 1.00 95.69 104 PHE A O 1
ATOM 808 N N . ASN A 1 105 ? 2.609 -1.213 8.740 1.00 95.69 105 ASN A N 1
ATOM 809 C CA . ASN A 1 105 ? 2.180 -2.410 9.467 1.00 95.69 105 ASN A CA 1
ATOM 810 C C . ASN A 1 105 ? 3.110 -2.817 10.626 1.00 95.69 105 ASN A C 1
ATOM 812 O O . ASN A 1 105 ? 2.726 -3.682 11.410 1.00 95.69 105 ASN A O 1
ATOM 816 N N . SER A 1 106 ? 4.313 -2.247 10.744 1.00 94.25 106 SER A N 1
ATOM 817 C CA . SER A 1 106 ? 5.355 -2.735 11.663 1.00 94.25 106 SER A CA 1
ATOM 818 C C . SER A 1 106 ? 5.103 -2.446 13.140 1.00 94.25 106 SER A C 1
ATOM 820 O O . SER A 1 106 ? 5.706 -3.099 13.988 1.00 94.25 106 SER A O 1
ATOM 822 N N . TYR A 1 107 ? 4.232 -1.496 13.468 1.00 91.38 107 TYR A N 1
ATOM 823 C CA . TYR A 1 107 ? 3.920 -1.148 14.851 1.00 91.38 107 TYR A CA 1
ATOM 824 C C . TYR A 1 107 ? 2.435 -0.860 15.034 1.00 91.38 107 TYR A C 1
ATOM 826 O O . TYR A 1 107 ? 1.696 -0.670 14.071 1.00 91.38 107 TYR A O 1
ATOM 834 N N . THR A 1 108 ? 1.996 -0.847 16.288 1.00 93.19 108 THR A N 1
ATOM 835 C CA . THR A 1 108 ? 0.615 -0.576 16.701 1.00 93.19 108 THR A CA 1
ATOM 836 C C . THR A 1 108 ? 0.594 0.519 17.750 1.00 93.19 108 THR A C 1
ATOM 838 O O . THR A 1 108 ? 1.546 0.673 18.512 1.00 93.19 108 THR A O 1
ATOM 841 N N . ILE A 1 109 ? -0.513 1.247 17.831 1.00 91.69 109 ILE A N 1
ATOM 842 C CA . ILE A 1 109 ? -0.685 2.328 18.801 1.00 91.69 109 ILE A CA 1
ATOM 843 C C . ILE A 1 109 ? -1.379 1.782 20.049 1.00 91.69 109 ILE A C 1
ATOM 845 O O . ILE A 1 109 ? -2.240 0.907 19.953 1.00 91.69 109 ILE A O 1
ATOM 849 N N . ARG A 1 110 ? -1.009 2.265 21.236 1.00 89.19 110 ARG A N 1
ATOM 850 C CA . ARG A 1 110 ? -1.674 1.866 22.481 1.00 89.19 110 ARG A CA 1
ATOM 851 C C . ARG A 1 110 ? -3.142 2.304 22.451 1.00 89.19 110 ARG A C 1
ATOM 853 O O . ARG A 1 110 ? -3.416 3.485 22.263 1.00 89.19 110 ARG A O 1
ATOM 860 N N . ARG A 1 111 ? -4.060 1.358 22.672 1.00 86.94 111 ARG A N 1
ATOM 861 C CA . ARG A 1 111 ? -5.490 1.647 22.860 1.00 86.94 111 ARG A CA 1
ATOM 862 C C . ARG A 1 111 ? -5.676 2.360 24.203 1.00 86.94 111 ARG A C 1
ATOM 864 O O . ARG A 1 111 ? -5.063 1.936 25.189 1.00 86.94 111 ARG A O 1
ATOM 871 N N . LYS A 1 112 ? -6.446 3.445 24.217 1.00 76.75 112 LYS A N 1
ATOM 872 C CA . LYS A 1 112 ? -6.852 4.150 25.439 1.00 76.75 112 LYS A CA 1
ATOM 873 C C . LYS A 1 112 ? -8.236 3.696 25.870 1.00 76.75 112 LYS A C 1
ATOM 875 O O . LYS A 1 112 ? -9.033 3.357 24.971 1.00 76.75 112 LYS A O 1
#

Foldseek 3Di:
DWKWAADPPPRDIATDPDPQLALVSVCVVANQWDWTADPVPRDIDIDGSLRMAADQDVVQLVVQVVVLVVQLVVCCVPPNPVSVVSVVRSVVSVVVRVVSRCRHNVDDDDDD

Radius of gyration: 18.61 Å; Cα contacts (8 Å, |Δi|>4): 157; chains: 1; bounding box: 46×23×55 Å

Secondary structure (DSSP, 8-state):
-EEEEE-TTT--EEEE----SSHHHHHHHH-SEEEEE-TTT--EEEEEGGG-EEE--HHHHHHHHHHHHHHHHHHHHHHGGGGGGGGHHHHHHHHHHHHHHHHHHT--PPP-

Mean predicted aligned error: 4.42 Å

Nearest PDB structures (foldseek):
  7tkd-assembly1_9  TM=5.480E-01  e=6.273E+00  Saccharomyces cerevisiae

pLDDT: mean 92.32, std 3.86, range [76.75, 96.75]

Solvent-accessible surface area (backbone atoms only — not comparable to full-atom values): 6273 Å² total; per-residue (Å²): 89,41,36,32,32,69,38,86,87,79,65,46,77,30,78,50,97,65,85,57,72,34,54,69,52,39,27,73,74,57,40,66,56,41,77,45,71,31,89,87,77,70,51,74,45,79,41,45,56,72,65,48,40,50,36,64,40,64,68,61,42,51,50,34,41,53,52,21,52,54,48,24,56,55,33,31,76,75,58,42,78,67,16,61,65,32,64,52,51,31,52,49,48,45,50,51,25,50,51,45,16,48,63,29,58,72,65,75,76,86,85,128